Protein AF-A0A371E3H4-F1 (afdb_monomer_lite)

pLDDT: mean 89.42, std 11.61, range [50.44, 98.62]

Sequence (94 aa):
VPEGVENNKGNIYISSTSPSNVVRAYYDQFQRDFSVFLKCRAEELVEGGRMVLTFLGRGSDDPFSRDGCYIWELIATTLNDMVLQFPRRSYKED

Organism: Mucuna pruriens (NCBI:txid157652)

InterPro domains:
  IPR005299 SAM dependent carboxyl methyltransferase [PF03492] (2-84)
  IPR005299 SAM dependent carboxyl methyltransferase [PTHR31009] (1-83)
  IPR029063 S-adenosyl-L-methionine-dependent methyltransferase superfamily [G3DSA:3.40.50.150] (1-91)
  IPR029063 S-adenosyl-L-methionine-dependent methyltransferase superfamily [SSF53335] (1-85)

Foldseek 3Di:
DFPPQPVVPLFPADAPPGDPVRVVSVVVVCVVVVVVVVVVVVVVADVVGDDDDDDQDAPDPPPNDCRRCVVRVVVSVVVVVVCVVCPDPPP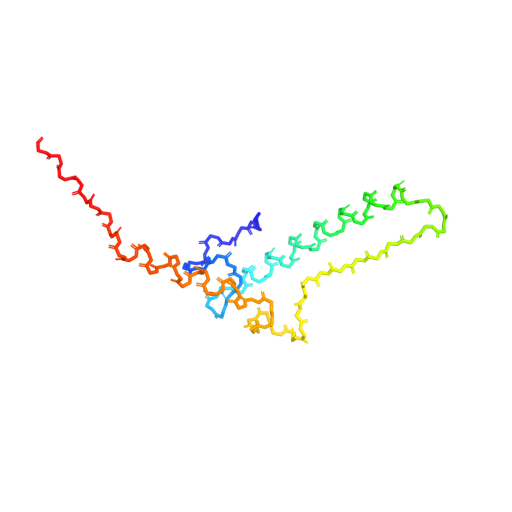DDD

Structure (mmCIF, N/CA/C/O backbone):
data_AF-A0A371E3H4-F1
#
_entry.id   AF-A0A371E3H4-F1
#
loop_
_atom_site.group_PDB
_atom_site.id
_atom_site.type_symbol
_atom_site.label_atom_id
_atom_site.label_alt_id
_atom_site.label_comp_id
_atom_site.label_asym_id
_atom_site.label_entity_id
_atom_site.label_seq_id
_atom_site.pdbx_PDB_ins_code
_atom_site.Cartn_x
_atom_site.Cartn_y
_atom_site.Cartn_z
_atom_site.occupancy
_atom_site.B_iso_or_equiv
_atom_site.auth_seq_id
_atom_site.auth_comp_id
_atom_site.auth_asym_id
_atom_site.auth_atom_id
_atom_site.pdbx_PDB_model_num
ATOM 1 N N . VAL A 1 1 ? 7.254 6.428 1.554 1.00 75.25 1 VAL A N 1
ATOM 2 C CA . VAL A 1 1 ? 7.561 5.468 0.466 1.00 75.25 1 VAL A CA 1
ATOM 3 C C . VAL A 1 1 ? 8.340 4.330 1.102 1.00 75.25 1 VAL A C 1
ATOM 5 O O . VAL A 1 1 ? 9.194 4.655 1.920 1.00 75.25 1 VAL A O 1
ATOM 8 N N . PRO A 1 2 ? 8.004 3.055 0.840 1.00 91.06 2 PRO A N 1
ATOM 9 C CA . PRO A 1 2 ? 8.751 1.923 1.390 1.00 91.06 2 PRO A CA 1
ATOM 10 C C . PRO A 1 2 ? 10.229 1.996 0.989 1.00 91.06 2 PRO A C 1
ATOM 12 O O . PRO A 1 2 ? 10.546 2.406 -0.124 1.00 91.06 2 PRO A O 1
ATOM 15 N N . GLU A 1 3 ? 11.122 1.618 1.897 1.00 93.44 3 GLU A N 1
ATOM 16 C CA . GLU A 1 3 ? 12.563 1.555 1.628 1.00 93.44 3 GLU A CA 1
ATOM 17 C C . GLU A 1 3 ? 12.909 0.357 0.728 1.00 93.44 3 GLU A C 1
ATOM 19 O O . GLU A 1 3 ? 12.205 -0.656 0.736 1.00 93.44 3 GLU A O 1
ATOM 24 N N . GLY A 1 4 ? 14.004 0.448 -0.037 1.00 92.50 4 GLY A N 1
ATOM 25 C CA . GLY A 1 4 ? 14.505 -0.678 -0.831 1.00 92.50 4 GLY A CA 1
ATOM 26 C C . GLY A 1 4 ? 13.704 -0.959 -2.105 1.00 92.50 4 GLY A C 1
ATOM 27 O O . GLY A 1 4 ? 13.591 -2.116 -2.519 1.00 92.50 4 GLY A O 1
ATOM 28 N N . VAL A 1 5 ? 13.108 0.076 -2.706 1.00 96.12 5 VAL A N 1
ATOM 29 C CA . VAL A 1 5 ? 12.300 -0.010 -3.940 1.00 96.12 5 VAL A CA 1
ATOM 30 C C . VAL A 1 5 ? 12.907 0.758 -5.116 1.00 96.12 5 VAL A C 1
ATOM 32 O O . VAL A 1 5 ? 12.258 0.954 -6.140 1.00 96.12 5 VAL A O 1
ATOM 35 N N . GLU A 1 6 ? 14.169 1.172 -5.013 1.00 95.06 6 GLU A N 1
ATOM 36 C CA . GLU A 1 6 ? 14.897 1.926 -6.044 1.00 95.06 6 GLU A CA 1
ATOM 37 C C . GLU A 1 6 ? 15.047 1.121 -7.346 1.00 95.06 6 GLU A C 1
ATOM 39 O O . GLU A 1 6 ? 15.268 1.673 -8.426 1.00 95.06 6 GLU A O 1
ATOM 44 N N . ASN A 1 7 ? 14.906 -0.203 -7.256 1.00 94.94 7 ASN A N 1
ATOM 45 C CA . ASN A 1 7 ? 14.903 -1.113 -8.391 1.00 94.94 7 ASN A CA 1
ATOM 46 C C . ASN A 1 7 ? 13.545 -1.214 -9.113 1.00 94.94 7 ASN A C 1
ATOM 48 O O . ASN A 1 7 ? 13.484 -1.877 -10.149 1.00 94.94 7 ASN A O 1
ATOM 52 N N . ASN A 1 8 ? 12.486 -0.543 -8.642 1.00 95.69 8 ASN A N 1
ATOM 53 C CA . ASN A 1 8 ? 11.170 -0.501 -9.292 1.00 95.69 8 ASN A CA 1
ATOM 54 C C . ASN A 1 8 ? 11.139 0.457 -10.501 1.00 95.69 8 ASN A C 1
ATOM 56 O O . ASN A 1 8 ? 10.329 1.380 -10.582 1.00 95.69 8 ASN A O 1
ATOM 60 N N . LYS A 1 9 ? 12.079 0.287 -11.431 1.00 94.12 9 LYS A N 1
ATOM 61 C CA . LYS A 1 9 ? 12.305 1.222 -12.540 1.00 94.12 9 LYS A CA 1
ATOM 62 C C . LYS A 1 9 ? 11.074 1.343 -13.438 1.00 94.1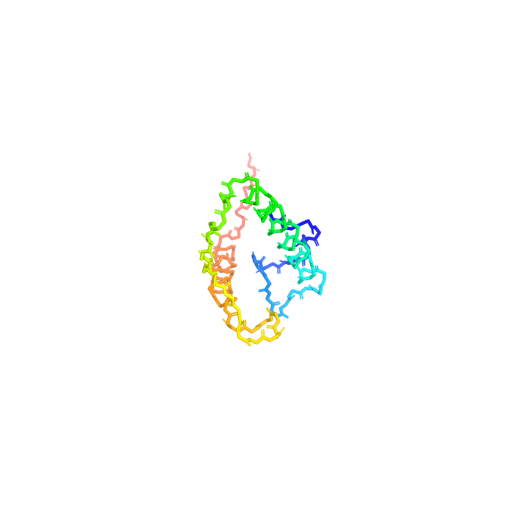2 9 LYS A C 1
ATOM 64 O O . LYS A 1 9 ? 10.451 0.342 -13.770 1.00 94.12 9 LYS A O 1
ATOM 69 N N . GLY A 1 10 ? 10.764 2.571 -13.853 1.00 92.94 10 GLY A N 1
ATOM 70 C CA . GLY A 1 10 ? 9.631 2.866 -14.738 1.00 92.94 10 GLY A CA 1
ATOM 71 C C . GLY A 1 10 ? 8.256 2.735 -14.077 1.00 92.94 10 GLY A C 1
ATOM 72 O O . GLY A 1 10 ? 7.255 3.017 -14.723 1.00 92.94 10 GLY A O 1
ATOM 73 N N . ASN A 1 11 ? 8.187 2.359 -12.800 1.00 94.00 11 ASN A N 1
ATOM 74 C CA . ASN A 1 11 ? 6.942 2.232 -12.058 1.00 94.00 11 ASN A CA 1
ATOM 75 C C . ASN A 1 11 ? 6.951 3.174 -10.852 1.00 94.00 11 ASN A C 1
ATOM 77 O O . ASN A 1 11 ? 7.993 3.469 -10.272 1.00 94.00 11 ASN A O 1
ATOM 81 N N . ILE A 1 12 ? 5.766 3.619 -10.447 1.00 92.69 12 ILE A N 1
ATOM 82 C CA . ILE A 1 12 ? 5.570 4.454 -9.247 1.00 92.69 12 ILE A CA 1
ATOM 83 C C . ILE A 1 12 ? 4.813 3.712 -8.135 1.00 92.69 12 ILE A C 1
ATOM 85 O O . ILE A 1 12 ? 4.585 4.255 -7.056 1.00 92.69 12 ILE A O 1
ATOM 89 N N . TYR A 1 13 ? 4.419 2.468 -8.412 1.00 93.38 13 TYR A N 1
ATOM 90 C CA . TYR A 1 13 ? 3.720 1.558 -7.513 1.00 93.38 13 TYR A CA 1
ATOM 91 C C . TYR A 1 13 ? 4.051 0.101 -7.882 1.00 93.38 13 TYR A C 1
ATOM 93 O O . TYR A 1 13 ? 4.866 -0.143 -8.776 1.00 93.38 13 TYR A O 1
ATOM 101 N N . ILE A 1 14 ? 3.440 -0.863 -7.190 1.00 92.75 14 ILE A N 1
ATOM 102 C CA . ILE A 1 14 ? 3.490 -2.280 -7.557 1.00 92.75 14 ILE A CA 1
ATOM 103 C C . ILE A 1 14 ? 2.882 -2.464 -8.953 1.00 92.75 14 ILE A C 1
ATOM 105 O O . ILE A 1 14 ? 1.798 -1.964 -9.247 1.00 92.75 14 ILE A O 1
ATOM 109 N N . SER A 1 15 ? 3.604 -3.186 -9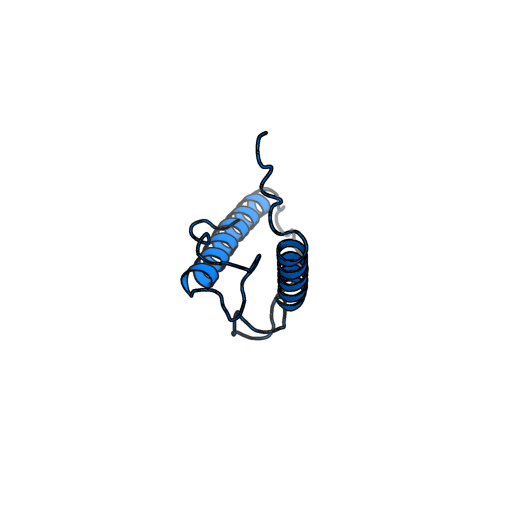.802 1.00 92.19 15 SER A N 1
ATOM 110 C CA . SER A 1 15 ? 3.271 -3.469 -11.196 1.00 92.19 15 SER A CA 1
ATOM 111 C C . SER A 1 15 ? 3.754 -4.872 -11.559 1.00 92.19 15 SER A C 1
ATOM 113 O O . SER A 1 15 ? 4.632 -5.415 -10.893 1.00 92.19 15 SER A O 1
ATOM 115 N N . SER A 1 16 ? 3.231 -5.456 -12.637 1.00 90.31 16 SER A N 1
ATOM 116 C CA . SER A 1 16 ? 3.652 -6.774 -13.146 1.00 90.31 16 SER A CA 1
ATOM 117 C C . SER A 1 16 ? 5.142 -6.848 -13.509 1.00 90.31 16 SER A C 1
ATOM 119 O O . SER A 1 16 ? 5.714 -7.933 -13.585 1.00 90.31 16 SER A O 1
ATOM 121 N N . THR A 1 17 ? 5.787 -5.696 -13.709 1.00 92.56 17 THR A N 1
ATOM 122 C CA . THR A 1 17 ? 7.230 -5.578 -13.973 1.00 92.56 17 THR A CA 1
ATOM 123 C C . THR A 1 17 ? 8.056 -5.313 -12.709 1.00 92.56 17 THR A C 1
ATOM 125 O O . THR A 1 17 ? 9.285 -5.245 -12.779 1.00 92.56 17 THR A O 1
ATOM 128 N N . SER A 1 18 ? 7.410 -5.173 -11.547 1.00 93.50 18 SER A N 1
ATOM 129 C CA . SER A 1 18 ? 8.087 -4.935 -10.276 1.00 93.50 18 SER A CA 1
ATOM 130 C C . SER A 1 18 ? 8.824 -6.189 -9.793 1.00 93.50 18 SER A C 1
ATOM 132 O O . SER A 1 18 ? 8.244 -7.275 -9.729 1.00 93.50 18 SER A O 1
ATOM 134 N N . PRO A 1 19 ? 10.083 -6.049 -9.352 1.00 94.69 19 PRO A N 1
ATOM 135 C CA . PRO A 1 19 ? 10.776 -7.097 -8.616 1.00 94.69 19 PRO A CA 1
ATOM 136 C C . PRO A 1 19 ? 10.032 -7.507 -7.332 1.00 94.69 19 PRO A C 1
ATOM 138 O O . PRO A 1 19 ? 9.380 -6.687 -6.683 1.00 94.69 19 PRO A O 1
ATOM 141 N N . SER A 1 20 ? 10.177 -8.764 -6.906 1.00 93.19 20 SER A N 1
ATOM 142 C CA . SER A 1 20 ? 9.455 -9.313 -5.744 1.00 93.19 20 SER A CA 1
ATOM 143 C C . SER A 1 20 ? 9.739 -8.583 -4.422 1.00 93.19 20 SER A C 1
ATOM 145 O O . SER A 1 20 ? 8.862 -8.517 -3.558 1.00 93.19 20 SER A O 1
ATOM 147 N N . ASN A 1 21 ? 10.925 -7.979 -4.261 1.00 95.88 21 ASN A N 1
ATOM 148 C CA . ASN A 1 21 ? 11.243 -7.166 -3.082 1.00 95.88 21 ASN A CA 1
ATOM 149 C C . ASN A 1 21 ? 10.333 -5.938 -2.960 1.00 95.88 21 ASN A C 1
ATOM 151 O O . ASN A 1 21 ? 10.040 -5.535 -1.841 1.00 95.88 21 ASN A O 1
ATOM 155 N N . VAL A 1 22 ? 9.850 -5.377 -4.073 1.00 95.44 22 VAL A N 1
ATOM 156 C CA . VAL A 1 22 ? 8.973 -4.199 -4.064 1.00 95.44 22 VAL A CA 1
ATOM 157 C C . VAL A 1 22 ? 7.636 -4.544 -3.418 1.00 95.44 22 VAL A C 1
ATOM 159 O O . VAL A 1 22 ? 7.187 -3.838 -2.519 1.00 95.44 22 VAL A O 1
ATOM 162 N N . VAL A 1 23 ? 7.033 -5.670 -3.815 1.00 93.75 23 VAL A N 1
ATOM 163 C CA . VAL A 1 23 ? 5.768 -6.155 -3.238 1.00 93.75 23 VAL A CA 1
ATOM 164 C C . VAL A 1 23 ? 5.909 -6.334 -1.728 1.00 93.75 23 VAL A C 1
ATOM 166 O O . VAL A 1 23 ? 5.088 -5.838 -0.956 1.00 93.75 23 VAL A O 1
ATOM 169 N N . ARG A 1 24 ? 6.994 -6.991 -1.302 1.00 95.88 24 ARG A N 1
ATOM 170 C CA . ARG A 1 24 ? 7.291 -7.197 0.116 1.00 95.88 24 ARG A CA 1
ATOM 171 C C . ARG A 1 24 ? 7.508 -5.878 0.859 1.00 95.88 24 ARG A C 1
ATOM 173 O O . ARG A 1 24 ? 6.957 -5.707 1.938 1.00 95.88 24 ARG A O 1
ATOM 180 N N . ALA A 1 25 ? 8.254 -4.938 0.287 1.00 97.38 25 ALA A N 1
ATOM 181 C CA . ALA A 1 25 ? 8.548 -3.659 0.925 1.00 97.38 25 ALA A CA 1
ATOM 182 C C . ALA A 1 25 ? 7.274 -2.831 1.174 1.00 97.38 25 ALA A C 1
ATOM 184 O O . ALA A 1 25 ? 7.101 -2.285 2.264 1.00 97.38 25 ALA A O 1
ATOM 185 N N . TYR A 1 26 ? 6.347 -2.788 0.208 1.00 95.38 26 TYR A N 1
ATOM 186 C CA . TYR A 1 26 ? 5.033 -2.156 0.389 1.00 95.38 26 TYR A CA 1
ATOM 187 C C . TYR A 1 26 ? 4.195 -2.856 1.462 1.00 95.38 26 TYR A C 1
ATOM 189 O O . TYR A 1 26 ? 3.584 -2.177 2.288 1.00 95.38 26 TYR A O 1
ATOM 197 N N . TYR A 1 27 ? 4.175 -4.191 1.468 1.00 94.62 27 TYR A N 1
ATOM 198 C CA . TYR A 1 27 ? 3.448 -4.964 2.474 1.00 94.62 27 TYR A CA 1
ATOM 199 C C . TYR A 1 27 ? 3.991 -4.709 3.887 1.00 94.62 27 TYR A C 1
ATOM 201 O O . TYR A 1 27 ? 3.234 -4.348 4.788 1.00 94.62 27 TYR A O 1
ATOM 209 N N . ASP A 1 28 ? 5.309 -4.816 4.066 1.00 97.12 28 ASP A N 1
ATOM 210 C CA . ASP A 1 28 ? 5.971 -4.612 5.354 1.00 97.12 28 ASP A CA 1
ATOM 211 C C . ASP A 1 28 ? 5.758 -3.173 5.860 1.00 97.12 28 ASP A C 1
ATOM 213 O O . ASP A 1 28 ? 5.537 -2.958 7.054 1.00 97.12 28 ASP A O 1
ATOM 217 N N . GLN A 1 29 ? 5.779 -2.181 4.962 1.00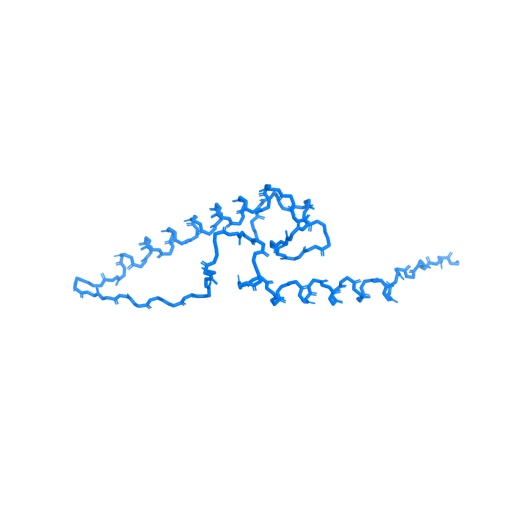 97.62 29 GLN A N 1
ATOM 218 C CA . GLN A 1 29 ? 5.480 -0.787 5.298 1.00 97.62 29 GLN A CA 1
ATOM 219 C C . GLN A 1 29 ? 4.022 -0.606 5.733 1.00 97.62 29 GLN A C 1
ATOM 221 O O . GLN A 1 29 ? 3.780 -0.036 6.795 1.00 97.62 29 GLN A O 1
ATOM 226 N N . PHE A 1 30 ? 3.061 -1.139 4.971 1.00 95.69 30 PHE A N 1
ATOM 227 C CA . PHE A 1 30 ? 1.644 -1.077 5.329 1.00 95.69 30 PHE A CA 1
ATOM 228 C C . PHE A 1 30 ? 1.384 -1.719 6.694 1.00 95.69 30 PHE A C 1
ATOM 230 O O . PHE A 1 30 ? 0.704 -1.131 7.532 1.00 95.69 30 PHE A O 1
ATOM 237 N N . GLN A 1 31 ? 1.965 -2.893 6.952 1.00 97.62 31 GLN A N 1
ATOM 238 C CA . GLN A 1 31 ? 1.798 -3.583 8.226 1.00 97.62 31 GLN A CA 1
ATOM 239 C C . GLN A 1 31 ? 2.332 -2.746 9.396 1.00 97.62 31 GLN A C 1
ATOM 241 O O . GLN A 1 31 ? 1.663 -2.649 10.428 1.00 97.62 31 GLN A O 1
ATOM 246 N N . ARG A 1 32 ? 3.511 -2.122 9.250 1.00 98.00 32 ARG A N 1
ATOM 247 C CA . ARG A 1 32 ? 4.068 -1.226 10.276 1.00 98.00 32 ARG A CA 1
ATOM 248 C C . ARG A 1 32 ? 3.169 -0.016 10.509 1.00 98.00 32 ARG A C 1
ATOM 250 O O . ARG A 1 32 ? 2.780 0.229 11.650 1.00 98.00 32 ARG A O 1
ATOM 257 N N . ASP A 1 33 ? 2.809 0.692 9.446 1.00 98.12 33 ASP A N 1
ATOM 258 C CA . ASP A 1 33 ? 2.050 1.942 9.531 1.00 98.12 33 ASP A CA 1
ATOM 259 C C . ASP A 1 33 ? 0.647 1.706 10.088 1.00 98.12 33 ASP A C 1
ATOM 261 O O . ASP A 1 33 ? 0.197 2.423 10.983 1.00 98.12 33 ASP A O 1
ATOM 265 N N . PHE A 1 34 ? -0.027 0.651 9.628 1.00 97.62 34 PHE A N 1
ATOM 266 C CA . PHE A 1 34 ? -1.354 0.303 10.117 1.00 97.62 34 PHE A CA 1
ATOM 267 C C . PHE A 1 34 ? -1.318 -0.153 11.580 1.00 97.62 34 PHE A C 1
ATOM 269 O O . PHE A 1 34 ? -2.190 0.214 12.365 1.00 97.62 34 PHE A O 1
ATOM 276 N N . SER A 1 35 ? -0.269 -0.871 11.990 1.00 98.44 35 SER A N 1
ATOM 277 C CA . SER A 1 35 ? -0.077 -1.231 13.400 1.00 98.44 35 SER A CA 1
ATOM 278 C C . SER A 1 35 ? 0.126 0.001 14.283 1.00 98.44 35 SER A C 1
ATOM 280 O O . SER A 1 35 ? -0.434 0.066 15.376 1.00 98.44 35 SER A O 1
ATOM 282 N N . VAL A 1 36 ? 0.910 0.983 13.830 1.00 98.62 36 VAL A N 1
ATOM 283 C CA . VAL A 1 36 ? 1.094 2.255 14.548 1.00 98.62 36 VAL A CA 1
ATOM 284 C C . VAL A 1 36 ? -0.227 3.016 14.626 1.00 98.62 36 VAL A C 1
ATOM 286 O O . VAL A 1 36 ? -0.613 3.442 15.712 1.00 98.62 36 VAL A O 1
ATOM 289 N N . PHE A 1 37 ? -0.961 3.113 13.516 1.00 98.31 37 PHE A N 1
ATOM 290 C CA . PHE A 1 37 ? -2.285 3.730 13.484 1.00 98.31 37 PHE A CA 1
ATOM 291 C C . PHE A 1 37 ? -3.227 3.111 14.525 1.00 98.31 37 PHE A C 1
ATOM 293 O O . PHE A 1 37 ? -3.825 3.842 15.315 1.00 98.31 37 PHE A O 1
ATOM 300 N N . LEU A 1 38 ? -3.327 1.778 14.566 1.00 98.12 38 LEU A N 1
ATOM 301 C CA . LEU A 1 38 ? -4.194 1.076 15.511 1.00 98.12 38 LEU A CA 1
ATOM 302 C C . LEU A 1 38 ? -3.761 1.283 16.967 1.00 98.12 38 LEU A C 1
ATOM 304 O O . LEU A 1 38 ? -4.625 1.479 17.815 1.00 98.12 38 LEU A O 1
ATOM 308 N N . LYS A 1 39 ? -2.452 1.294 17.259 1.00 98.38 39 LYS A N 1
ATOM 309 C CA . LYS A 1 39 ? -1.935 1.591 18.608 1.00 98.38 39 LYS A CA 1
ATOM 310 C C . LYS A 1 39 ? -2.341 2.989 19.068 1.00 98.38 39 LYS A C 1
ATOM 312 O O . LYS A 1 39 ? -2.920 3.117 20.138 1.00 98.38 39 LYS A O 1
ATOM 317 N N . CYS A 1 40 ? -2.129 4.007 18.233 1.00 98.38 40 CYS A N 1
ATOM 318 C CA . CYS A 1 40 ? -2.535 5.374 18.561 1.00 98.38 40 CYS A CA 1
ATOM 319 C C . CYS A 1 40 ? -4.049 5.479 18.780 1.00 98.38 40 CYS A C 1
ATOM 321 O O . CYS A 1 40 ? -4.499 6.117 19.724 1.00 98.38 40 CYS A O 1
ATOM 323 N N . ARG A 1 41 ? -4.857 4.830 17.932 1.00 97.62 41 ARG A N 1
ATOM 324 C CA . ARG A 1 41 ? -6.313 4.872 18.103 1.00 97.62 41 ARG A CA 1
ATOM 325 C C . ARG A 1 41 ? -6.801 4.106 19.325 1.00 97.62 41 ARG A C 1
ATOM 327 O O . ARG A 1 41 ? -7.824 4.485 19.876 1.00 97.62 41 ARG A O 1
ATOM 334 N N . ALA A 1 42 ? -6.107 3.051 19.743 1.00 96.50 42 ALA A N 1
ATOM 335 C CA . ALA A 1 42 ? -6.473 2.300 20.939 1.00 96.50 42 ALA A CA 1
ATOM 336 C C . ALA A 1 42 ? -6.359 3.150 22.216 1.00 96.50 42 ALA A C 1
ATOM 338 O O . ALA A 1 42 ? -7.146 2.954 23.133 1.00 96.50 42 ALA A O 1
ATOM 339 N N . GLU A 1 43 ? -5.421 4.100 22.260 1.00 97.44 43 GLU A N 1
ATOM 340 C CA . GLU A 1 43 ? -5.251 5.026 23.392 1.00 97.44 43 GLU A CA 1
ATOM 341 C C . GLU A 1 43 ? -6.341 6.108 23.446 1.00 97.44 43 GLU A C 1
ATOM 343 O O . GLU A 1 43 ? -6.694 6.592 24.519 1.00 97.44 43 GLU A O 1
ATOM 348 N N . GLU A 1 44 ? -6.882 6.490 22.291 1.00 97.50 44 GLU A N 1
ATOM 349 C CA . GLU A 1 44 ? -7.876 7.563 22.164 1.00 97.50 44 GLU A CA 1
ATOM 350 C C . GLU A 1 44 ? -9.323 7.061 22.200 1.00 97.50 44 GLU A C 1
ATOM 352 O O . GLU A 1 44 ? -10.248 7.826 22.484 1.00 97.50 44 GLU A O 1
ATOM 357 N N . LEU A 1 45 ? -9.543 5.790 21.861 1.00 97.38 45 LEU A N 1
ATOM 358 C CA . LEU A 1 45 ? -10.875 5.213 21.793 1.00 97.38 45 LEU A CA 1
ATOM 359 C C . LEU A 1 45 ? -11.409 4.965 23.208 1.00 97.38 45 LEU A C 1
ATOM 361 O O . LEU A 1 45 ? -10.818 4.232 23.996 1.00 97.38 45 LEU A O 1
ATOM 365 N N . VAL A 1 46 ? -12.565 5.553 23.513 1.00 96.38 46 VAL A N 1
ATOM 366 C CA . VAL A 1 46 ? -13.256 5.334 24.790 1.00 96.38 46 VAL A CA 1
ATOM 367 C C . VAL A 1 46 ? -13.730 3.888 24.934 1.00 96.38 46 VAL A C 1
ATOM 369 O O . VAL A 1 46 ? -13.972 3.194 23.942 1.00 96.38 46 VAL A O 1
ATOM 372 N N . GLU A 1 47 ? -13.934 3.446 26.173 1.00 96.81 47 GLU A N 1
ATOM 373 C CA . GLU A 1 47 ? -14.536 2.143 26.450 1.00 96.81 47 GLU A CA 1
ATOM 374 C C . GLU A 1 47 ? -15.901 2.010 25.747 1.00 96.81 47 GLU A C 1
ATOM 376 O O . GLU A 1 47 ? -16.747 2.904 25.804 1.00 96.81 47 GLU A O 1
ATOM 381 N N . GLY A 1 48 ? -16.097 0.909 25.016 1.00 96.31 48 GLY A N 1
ATOM 382 C CA . GLY A 1 48 ? -17.291 0.682 24.192 1.00 96.31 48 GLY A CA 1
ATOM 383 C C . GLY A 1 48 ? -17.340 1.477 22.877 1.00 96.31 48 GLY A C 1
ATOM 384 O O . GLY A 1 48 ? -18.264 1.281 22.081 1.00 96.31 48 GLY A O 1
ATOM 385 N N . GLY A 1 49 ? -16.348 2.334 22.616 1.00 96.69 49 GLY A N 1
ATOM 386 C CA . GLY A 1 49 ? -16.180 3.048 21.357 1.00 96.69 49 GLY A CA 1
ATOM 387 C C . GLY A 1 49 ? -15.978 2.099 20.175 1.00 96.69 49 GLY A C 1
ATOM 388 O O . GLY A 1 49 ? -15.495 0.975 20.314 1.00 96.69 49 GLY A O 1
ATOM 389 N N . ARG A 1 50 ? -16.367 2.547 18.980 1.00 97.38 50 ARG A N 1
ATOM 390 C CA . ARG A 1 50 ? -16.230 1.776 17.738 1.00 97.38 50 ARG A CA 1
ATOM 391 C C . ARG A 1 50 ? -15.551 2.608 16.671 1.00 97.38 50 ARG A C 1
ATOM 393 O O . ARG A 1 50 ? -15.714 3.823 16.622 1.00 97.38 50 ARG A O 1
ATOM 400 N N . MET A 1 51 ? -14.852 1.920 15.781 1.00 97.69 51 MET A N 1
ATOM 401 C CA . MET A 1 51 ? -14.216 2.517 14.620 1.00 97.69 51 MET A CA 1
ATOM 402 C C . MET A 1 51 ? -14.708 1.808 13.367 1.00 97.69 51 MET A C 1
ATOM 404 O O . MET A 1 51 ? -14.763 0.581 13.324 1.00 97.69 51 MET A O 1
ATOM 408 N N . VAL A 1 52 ? -15.073 2.590 12.359 1.00 97.88 52 VAL A N 1
ATOM 409 C CA . VAL A 1 52 ? -15.437 2.091 11.033 1.00 97.88 52 VAL A CA 1
ATOM 410 C C . VAL A 1 52 ? -14.374 2.594 10.072 1.00 97.88 52 VAL A C 1
ATOM 412 O O . VAL A 1 52 ? -14.167 3.799 9.956 1.00 97.88 52 VAL A O 1
ATOM 415 N N . LEU A 1 53 ? -13.672 1.665 9.428 1.00 97.50 53 LEU A N 1
ATOM 416 C CA . LEU A 1 53 ? -12.567 1.954 8.523 1.00 97.50 53 LEU A CA 1
ATOM 417 C C . LEU A 1 53 ? -12.907 1.450 7.123 1.00 97.50 53 LEU A C 1
ATOM 419 O O . LEU A 1 53 ? -13.264 0.284 6.958 1.00 97.50 53 LEU A O 1
ATOM 423 N N . THR A 1 54 ? -12.743 2.314 6.126 1.00 96.62 54 THR A N 1
ATOM 424 C CA . THR A 1 54 ? -12.946 1.981 4.714 1.00 96.62 54 THR A CA 1
ATOM 425 C C . THR A 1 54 ? -11.674 2.311 3.950 1.00 96.62 54 THR A C 1
ATOM 427 O O . THR A 1 54 ? -11.226 3.457 3.960 1.00 96.62 54 THR A O 1
ATOM 430 N N . PHE A 1 55 ? -11.103 1.314 3.277 1.00 91.62 55 PHE A N 1
ATOM 431 C CA . PHE A 1 55 ? -9.897 1.460 2.466 1.00 91.62 55 PHE A CA 1
ATOM 432 C C . PHE A 1 55 ? -10.121 0.896 1.069 1.00 91.62 55 PHE A C 1
ATOM 434 O O . PHE A 1 55 ? -10.927 -0.015 0.873 1.00 91.62 55 PHE A O 1
ATOM 441 N N . LEU A 1 56 ? -9.353 1.408 0.109 1.00 88.38 56 LEU A N 1
ATOM 442 C CA . LEU A 1 56 ? -9.196 0.740 -1.172 1.00 88.38 56 LEU A CA 1
ATOM 443 C C . LEU A 1 56 ? -8.347 -0.519 -0.955 1.00 88.38 56 LEU A C 1
ATOM 445 O O . LEU A 1 56 ? -7.184 -0.428 -0.565 1.00 88.38 56 LEU A O 1
ATOM 449 N N . GLY A 1 57 ? -8.954 -1.681 -1.171 1.00 87.75 57 GLY A N 1
ATOM 450 C CA . GLY A 1 57 ? -8.278 -2.974 -1.152 1.00 87.75 57 GLY A CA 1
ATOM 451 C C . GLY A 1 57 ? -8.201 -3.589 -2.545 1.00 87.75 57 GLY A C 1
ATOM 452 O O . GLY A 1 57 ? -8.391 -2.917 -3.557 1.00 87.75 57 GLY A O 1
ATOM 453 N N . ARG A 1 58 ? -7.969 -4.898 -2.572 1.00 86.88 58 ARG A N 1
ATOM 454 C CA . ARG A 1 58 ? -8.030 -5.737 -3.771 1.00 86.88 58 ARG A CA 1
ATOM 455 C C . ARG A 1 58 ? -8.853 -6.985 -3.468 1.00 86.88 58 ARG A C 1
ATOM 457 O O . ARG A 1 58 ? -8.840 -7.450 -2.330 1.00 86.88 58 ARG A O 1
ATOM 464 N N . GLY A 1 59 ? -9.575 -7.496 -4.463 1.00 87.50 59 GLY A N 1
ATOM 465 C CA . GLY A 1 59 ? -10.321 -8.753 -4.338 1.00 87.50 59 GLY A CA 1
ATOM 466 C C . GLY A 1 59 ? -9.462 -9.990 -4.609 1.00 87.50 59 GLY A C 1
ATOM 467 O O . GLY A 1 59 ? -9.780 -11.073 -4.129 1.00 87.50 59 GLY A O 1
ATOM 468 N N . SER A 1 60 ? -8.374 -9.822 -5.365 1.00 88.81 60 SER A N 1
ATOM 469 C CA . SER A 1 60 ? -7.424 -10.879 -5.708 1.00 88.81 60 SER A CA 1
ATOM 470 C C . SER A 1 60 ? -6.226 -10.906 -4.756 1.00 88.81 60 SER A C 1
ATOM 472 O O . SER A 1 60 ? -5.728 -9.861 -4.331 1.00 88.81 60 SER A O 1
ATOM 474 N N . ASP A 1 61 ? -5.701 -12.102 -4.490 1.00 87.44 61 ASP A N 1
ATOM 475 C CA . ASP A 1 61 ? -4.421 -12.271 -3.795 1.00 87.44 61 ASP A CA 1
ATOM 476 C C . ASP A 1 61 ? -3.225 -11.882 -4.675 1.00 87.44 61 ASP A C 1
ATOM 478 O O . ASP A 1 61 ? -2.153 -11.576 -4.148 1.00 87.44 61 ASP A O 1
ATOM 482 N N . ASP A 1 62 ? -3.413 -11.839 -5.999 1.00 88.19 62 ASP A N 1
ATOM 483 C CA . ASP A 1 62 ? -2.394 -11.386 -6.942 1.00 88.19 62 ASP A CA 1
ATOM 484 C C . ASP A 1 62 ? -2.087 -9.889 -6.724 1.00 88.19 62 ASP A C 1
ATOM 486 O O . ASP A 1 62 ? -2.958 -9.036 -6.960 1.00 88.19 62 ASP A O 1
ATOM 490 N N . PRO A 1 63 ? -0.853 -9.536 -6.308 1.00 84.12 63 PRO A N 1
ATOM 491 C CA . PRO A 1 63 ? -0.457 -8.148 -6.091 1.00 84.12 63 PRO A CA 1
ATOM 492 C C . PRO A 1 63 ? -0.423 -7.323 -7.384 1.00 84.12 63 PRO A C 1
ATOM 494 O O . PRO A 1 63 ? -0.382 -6.098 -7.306 1.00 84.12 63 PRO A O 1
ATOM 497 N N . PHE A 1 64 ? -0.443 -7.967 -8.553 1.00 84.38 64 PHE A N 1
ATOM 498 C CA . PHE A 1 64 ? -0.444 -7.318 -9.866 1.00 84.38 64 PHE A CA 1
ATOM 499 C C . PHE A 1 64 ? -1.838 -7.228 -10.487 1.00 84.38 64 PHE A C 1
ATOM 501 O O . PHE A 1 64 ? -1.983 -6.772 -11.624 1.00 84.38 64 PHE A O 1
ATOM 508 N N . SER A 1 65 ? -2.868 -7.660 -9.757 1.00 82.69 65 SER A N 1
ATOM 509 C CA . SER A 1 65 ? -4.243 -7.544 -10.221 1.00 82.69 65 SER A CA 1
ATOM 510 C C . SER A 1 65 ? -4.600 -6.085 -10.513 1.00 82.69 65 SER A C 1
ATOM 512 O O . SER A 1 65 ? -4.133 -5.144 -9.866 1.00 82.69 65 SER A O 1
ATOM 514 N N . ARG A 1 66 ? -5.464 -5.888 -11.515 1.00 74.88 66 ARG A N 1
ATOM 515 C CA . ARG A 1 66 ? -5.965 -4.551 -11.877 1.00 74.88 66 ARG A CA 1
ATOM 516 C C . ARG A 1 66 ? -6.804 -3.923 -10.763 1.00 74.88 66 ARG A C 1
ATOM 518 O O . ARG A 1 66 ? -6.985 -2.705 -10.743 1.00 74.88 66 ARG A O 1
ATOM 525 N N . ASP A 1 67 ? -7.264 -4.740 -9.823 1.00 72.56 67 ASP A N 1
ATOM 526 C CA . ASP A 1 67 ? -7.985 -4.318 -8.634 1.00 72.56 67 ASP A CA 1
ATOM 527 C C . ASP A 1 67 ? -7.038 -3.528 -7.715 1.00 72.56 67 ASP A C 1
ATOM 529 O O . ASP A 1 67 ? -6.129 -4.071 -7.094 1.00 72.56 67 ASP A O 1
ATOM 533 N N . GLY A 1 68 ? -7.227 -2.208 -7.659 1.00 68.75 68 GLY A N 1
ATOM 534 C CA . 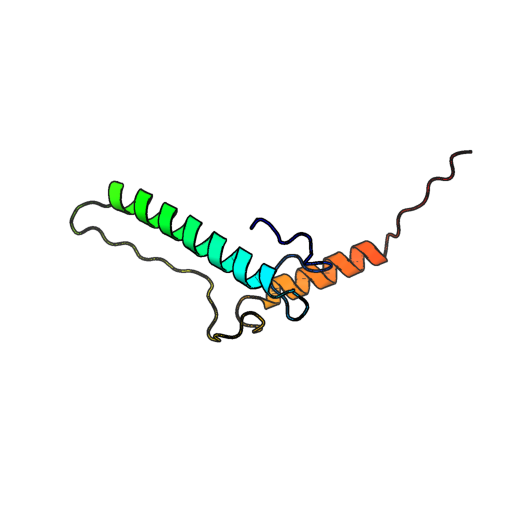GLY A 1 68 ? -6.445 -1.292 -6.818 1.00 68.75 68 GLY A CA 1
ATOM 535 C C . GLY A 1 68 ? -5.178 -0.721 -7.473 1.00 68.75 68 GLY A C 1
ATOM 536 O O . GLY A 1 68 ? -4.838 0.432 -7.208 1.00 68.75 68 GLY A O 1
ATOM 537 N N . CYS A 1 69 ? -4.515 -1.458 -8.372 1.00 72.88 69 CYS A N 1
ATOM 538 C CA . CYS A 1 69 ? -3.251 -1.026 -8.994 1.00 72.88 69 CYS A CA 1
ATOM 539 C C . CYS A 1 69 ? -3.425 -0.244 -10.309 1.00 72.88 69 CYS A C 1
ATOM 541 O O . CYS A 1 69 ? -2.529 0.504 -10.700 1.00 72.88 69 CYS A O 1
ATOM 543 N N . TYR A 1 70 ? -4.576 -0.369 -10.982 1.00 82.44 70 TYR A N 1
ATOM 544 C CA . TYR A 1 70 ? -4.776 0.152 -12.342 1.00 82.44 70 TYR A CA 1
ATOM 545 C C . TYR A 1 70 ? -4.562 1.668 -12.478 1.00 82.44 70 TYR A C 1
ATOM 547 O O . TYR A 1 70 ? -3.971 2.132 -13.450 1.00 82.44 70 TYR A O 1
ATOM 555 N N . ILE A 1 71 ? -4.994 2.456 -11.486 1.00 88.56 71 ILE A N 1
ATOM 556 C CA . ILE A 1 71 ? -4.787 3.911 -11.512 1.00 88.56 71 ILE A CA 1
ATOM 557 C C . ILE A 1 71 ? -3.295 4.270 -11.530 1.00 88.56 71 ILE A C 1
ATOM 559 O O . ILE A 1 71 ? -2.884 5.185 -12.240 1.00 88.56 71 ILE A O 1
ATOM 563 N N . TRP A 1 72 ? -2.474 3.522 -10.792 1.00 91.56 72 TRP A N 1
ATOM 564 C CA . TRP A 1 72 ? -1.040 3.768 -10.707 1.00 91.56 72 TRP A CA 1
ATOM 565 C C . TRP A 1 72 ? -0.300 3.313 -11.955 1.00 91.56 72 TRP A C 1
ATOM 567 O O . TRP A 1 72 ? 0.650 3.979 -12.359 1.00 91.56 72 TRP A O 1
ATOM 577 N N . GLU A 1 73 ? -0.754 2.232 -12.586 1.00 90.56 73 GLU A N 1
ATOM 578 C CA . GLU A 1 73 ? -0.251 1.790 -13.887 1.00 9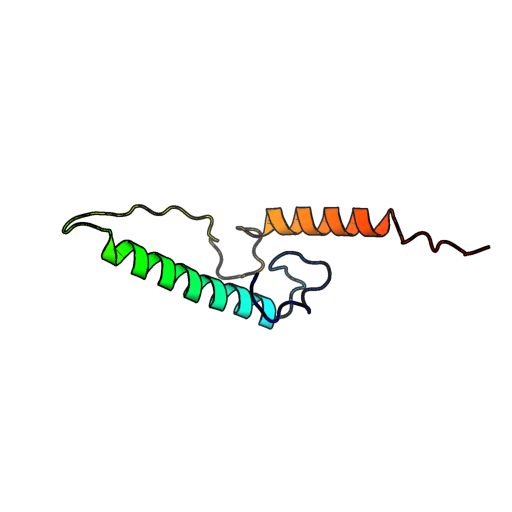0.56 73 GLU A CA 1
ATOM 579 C C . GLU A 1 73 ? -0.459 2.880 -14.949 1.00 90.56 73 GLU A C 1
ATOM 581 O O . GLU A 1 73 ? 0.498 3.290 -15.601 1.00 90.56 73 GLU A O 1
ATOM 586 N N . LEU A 1 74 ? -1.671 3.443 -15.046 1.00 92.44 74 LEU A N 1
ATOM 587 C CA . LEU A 1 74 ? -1.973 4.522 -15.995 1.00 92.44 74 LEU A CA 1
ATOM 588 C C . LEU A 1 74 ? -1.108 5.770 -15.775 1.00 92.44 74 LEU A C 1
ATOM 590 O O . LEU A 1 74 ? -0.604 6.363 -16.735 1.00 92.44 74 LEU A O 1
ATOM 594 N N . ILE A 1 75 ? -0.926 6.174 -14.515 1.00 94.94 75 ILE A N 1
ATOM 595 C CA . ILE A 1 75 ? -0.078 7.321 -14.178 1.00 94.94 75 ILE A CA 1
ATOM 596 C C . ILE A 1 75 ? 1.383 7.004 -14.518 1.00 94.94 75 ILE A C 1
ATOM 598 O O . ILE A 1 75 ? 2.050 7.843 -15.118 1.00 94.94 75 ILE A O 1
ATOM 602 N N . ALA A 1 76 ? 1.877 5.803 -14.196 1.00 94.56 76 ALA A N 1
ATOM 603 C CA . ALA A 1 76 ? 3.238 5.391 -14.532 1.00 94.56 76 ALA A CA 1
ATOM 604 C C . ALA A 1 76 ? 3.481 5.456 -16.044 1.00 94.56 76 ALA A C 1
ATOM 606 O O . ALA A 1 76 ? 4.460 6.064 -16.474 1.00 94.56 76 ALA A O 1
ATOM 607 N N . THR A 1 77 ? 2.585 4.896 -16.860 1.00 93.88 77 THR A N 1
ATOM 608 C CA . THR A 1 77 ? 2.681 4.964 -18.326 1.00 93.88 77 THR A CA 1
ATOM 609 C C . THR A 1 77 ? 2.730 6.410 -18.808 1.00 93.88 77 THR A C 1
ATOM 611 O O . THR A 1 77 ? 3.653 6.785 -19.524 1.00 93.88 77 THR A O 1
ATOM 614 N N . THR A 1 78 ? 1.811 7.248 -18.325 1.00 95.44 78 THR A N 1
ATOM 615 C CA . THR A 1 78 ? 1.749 8.667 -18.704 1.00 95.44 78 THR A CA 1
ATOM 616 C C . THR A 1 78 ? 3.041 9.412 -18.351 1.00 95.44 78 THR A C 1
ATOM 618 O O . THR A 1 78 ? 3.554 10.193 -19.151 1.00 95.44 78 THR A O 1
ATOM 621 N N . LEU A 1 79 ? 3.602 9.164 -17.164 1.00 95.56 79 LEU A N 1
ATOM 622 C CA . LEU A 1 79 ? 4.862 9.776 -16.738 1.00 95.56 79 LEU A CA 1
ATOM 623 C C . LEU A 1 79 ? 6.043 9.309 -17.593 1.00 95.56 79 LEU A C 1
ATOM 625 O O . LEU A 1 79 ? 6.880 10.131 -17.967 1.00 95.56 79 LEU A O 1
ATOM 629 N N . ASN A 1 80 ? 6.110 8.019 -17.931 1.00 95.12 80 ASN A N 1
ATOM 630 C CA . ASN A 1 80 ? 7.144 7.505 -18.828 1.00 95.12 80 ASN A CA 1
ATOM 631 C C . ASN A 1 80 ? 7.046 8.157 -20.215 1.00 95.12 80 ASN A C 1
ATOM 633 O O . ASN A 1 80 ? 8.066 8.593 -20.749 1.00 95.12 80 ASN A O 1
ATOM 637 N N . ASP A 1 81 ? 5.838 8.309 -20.760 1.00 95.12 81 ASP A N 1
ATOM 638 C CA . ASP A 1 81 ? 5.625 8.968 -22.052 1.00 95.12 81 ASP A CA 1
ATOM 639 C C . ASP A 1 81 ? 6.099 10.427 -22.033 1.00 95.12 81 ASP A C 1
ATOM 641 O O . ASP A 1 81 ? 6.761 10.882 -22.967 1.00 95.12 81 ASP A O 1
ATOM 645 N N . MET A 1 82 ? 5.819 11.163 -20.953 1.00 94.50 82 MET A N 1
ATOM 646 C CA . MET A 1 82 ? 6.301 12.539 -20.789 1.00 94.50 82 MET A CA 1
ATOM 647 C C . MET A 1 82 ? 7.832 12.610 -20.716 1.00 94.50 82 MET A C 1
ATOM 649 O O . MET A 1 82 ? 8.436 13.493 -21.327 1.00 94.50 82 MET A O 1
ATOM 653 N N . VAL A 1 83 ? 8.479 11.674 -20.012 1.00 91.81 83 VAL A N 1
ATOM 654 C CA . VAL A 1 83 ? 9.950 11.597 -19.933 1.00 91.81 83 VAL A CA 1
ATOM 655 C C . VAL A 1 83 ? 10.566 11.319 -21.307 1.00 91.81 83 VAL A C 1
ATOM 657 O O . VAL A 1 83 ? 11.597 11.902 -21.645 1.00 91.81 83 VAL A O 1
ATOM 660 N N . LEU A 1 84 ? 9.931 10.470 -22.117 1.00 90.81 84 LEU A N 1
ATOM 661 C CA . LEU A 1 84 ? 10.394 10.142 -23.467 1.00 90.81 84 LEU A CA 1
ATOM 662 C C . LEU A 1 84 ? 10.190 11.286 -24.471 1.00 90.81 84 LEU A C 1
ATOM 664 O O . LEU A 1 84 ? 10.981 11.412 -25.402 1.00 90.81 84 LEU A O 1
ATOM 668 N N . GLN A 1 85 ? 9.167 12.126 -24.290 1.00 86.56 85 GLN A N 1
ATOM 669 C CA . GLN A 1 85 ? 8.900 13.279 -25.163 1.00 86.56 85 GLN A CA 1
ATOM 670 C C . GLN A 1 85 ? 9.872 14.447 -24.949 1.00 86.56 85 GLN A C 1
ATOM 672 O O . GLN A 1 85 ? 10.118 15.220 -25.876 1.00 86.56 85 GLN A O 1
ATOM 677 N N . PHE A 1 86 ? 10.464 14.563 -23.759 1.00 72.00 86 PHE A N 1
ATOM 678 C CA . PHE A 1 86 ? 11.438 15.607 -23.431 1.00 72.00 86 PHE A CA 1
ATOM 679 C C . PHE A 1 86 ? 12.792 15.006 -23.023 1.00 72.00 86 PHE A C 1
ATOM 681 O O . PHE A 1 86 ? 13.236 15.208 -21.887 1.00 72.00 86 PHE A O 1
ATOM 688 N N . PRO A 1 87 ? 13.492 14.289 -23.928 1.00 63.12 87 PRO A N 1
ATOM 689 C CA . PRO A 1 87 ? 14.840 13.829 -23.638 1.00 63.12 87 PRO A CA 1
ATOM 690 C C . PRO A 1 87 ? 15.695 15.059 -23.333 1.00 63.12 87 PRO A C 1
ATOM 692 O O . PRO A 1 87 ? 15.622 16.056 -24.057 1.00 63.12 87 PRO A O 1
ATOM 695 N N . ARG A 1 88 ? 16.444 15.011 -22.219 1.00 62.12 88 ARG A N 1
ATOM 696 C CA . ARG A 1 88 ? 17.282 16.119 -21.731 1.00 62.12 88 ARG A CA 1
ATOM 697 C C . ARG A 1 88 ? 17.955 16.803 -22.919 1.00 62.12 88 ARG A C 1
ATOM 699 O O . ARG A 1 88 ? 18.814 16.202 -23.559 1.00 62.12 88 ARG A O 1
ATOM 706 N N . ARG A 1 89 ? 17.571 18.053 -23.206 1.00 58.53 89 ARG A N 1
ATOM 707 C CA . ARG A 1 89 ? 18.361 18.909 -24.088 1.00 58.53 89 ARG A CA 1
ATOM 708 C C . ARG A 1 89 ? 19.717 19.037 -23.412 1.00 58.53 89 ARG A C 1
ATOM 710 O O . ARG A 1 89 ? 19.829 19.683 -22.375 1.00 58.53 89 ARG A O 1
ATOM 717 N N . SER A 1 90 ? 20.724 18.356 -23.943 1.00 58.81 90 SER A N 1
ATOM 718 C CA . SER A 1 90 ? 22.107 18.651 -23.615 1.00 58.81 90 SER A CA 1
ATOM 719 C C . SER A 1 90 ? 22.335 20.091 -24.054 1.00 58.81 90 SER A C 1
ATOM 721 O O . SER A 1 90 ? 22.408 20.376 -25.249 1.00 58.81 90 SER A O 1
ATOM 723 N N . TYR A 1 91 ? 22.369 21.010 -23.093 1.00 55.66 91 TYR A N 1
ATOM 724 C CA . TYR A 1 91 ? 22.946 22.321 -23.329 1.00 55.66 91 TYR A CA 1
ATOM 725 C C . TYR A 1 91 ? 24.405 22.060 -23.701 1.00 55.66 91 TYR A C 1
ATOM 727 O O . TYR A 1 91 ? 25.178 21.563 -22.884 1.00 55.66 91 TYR A O 1
ATOM 735 N N . LYS A 1 92 ? 24.745 22.279 -24.972 1.00 50.44 92 LYS A N 1
ATOM 736 C CA . LYS A 1 92 ? 26.137 22.502 -25.339 1.00 50.44 92 LYS A CA 1
ATOM 737 C C . LYS A 1 92 ? 26.480 23.870 -24.759 1.00 50.44 92 LYS A C 1
ATOM 739 O O . LYS A 1 92 ? 25.812 24.844 -25.094 1.00 50.44 92 LYS A O 1
ATOM 744 N N . GLU A 1 93 ? 27.411 23.902 -23.816 1.00 53.94 93 GLU A N 1
ATOM 745 C CA . GLU A 1 93 ? 28.103 25.139 -23.466 1.00 53.94 93 GLU A CA 1
ATOM 746 C C . GLU A 1 93 ? 28.930 25.533 -24.698 1.00 53.94 93 GLU A C 1
ATOM 748 O O . GLU A 1 93 ? 29.759 24.739 -25.152 1.00 53.94 93 GLU A O 1
ATOM 753 N N . ASP A 1 94 ? 28.609 26.693 -25.275 1.00 59.28 94 ASP A N 1
ATOM 754 C CA . ASP A 1 94 ? 29.443 27.401 -26.254 1.00 59.28 94 ASP A CA 1
ATOM 755 C C . ASP A 1 94 ? 30.461 28.286 -25.518 1.00 59.28 94 ASP A C 1
ATOM 757 O O . ASP A 1 94 ? 30.077 28.891 -24.485 1.00 59.28 94 ASP A O 1
#

Radius of gyration: 19.15 Å; chains: 1; bounding box: 47×40×53 Å

Secondary structure (DSSP, 8-state):
--SS-TT-TT-SS--TTS-HHHHHHHHHHHHHHHHHHHHHHHHHSPTT----------SSS-TTSHHHHHHHHHHHHHHHHHHHHS--------